Protein AF-A0A936Q3P1-F1 (afdb_monomer)

Sequence (68 aa):
MGGKPCIRGMRVTVATIAGHLASGYSEAEALEFCPRLDAKGIRAVEQWAVGYRGKGQRAAVRGGRGRE

Foldseek 3Di:
DPPFDPQPPDPHGLLNLLLVVVLVDDPVVSCVVPVVQDPVSVVVSVVCVVVVPDDDPPPRNPDDDPDD

Secondary structure (DSSP, 8-state):
--SPPBPTTSS-BHHHHHHHHHTT--HHHHHHH-TT--HHHHHHHHHHHHH--SS---SS-SS-----

Nearest PDB structures (foldseek):
  2ga1-assembly1_B  TM=9.014E-01  e=5.786E-01  Trichormus variabilis ATCC 29413
  4qrm-assembly6_R  TM=4.815E-01  e=5.567E+00  Thermotoga maritima MSB8

Solvent-accessible surface area (backbone atoms only — not comparable to full-atom values): 4538 Å² total; per-residue (Å²): 124,94,84,63,60,60,41,86,98,49,98,48,42,37,67,57,55,42,50,44,45,73,69,71,44,51,72,68,58,53,31,70,78,34,75,88,52,48,74,71,52,52,55,51,28,53,53,49,59,76,66,60,82,80,85,76,95,80,79,76,87,86,77,89,76,88,79,130

Mean predicted aligned error: 8.22 Å

pLDDT: mean 74.79, std 14.78, range [44.34, 88.12]

Structure (mmCIF, N/CA/C/O backbone):
data_AF-A0A936Q3P1-F1
#
_entry.id   AF-A0A936Q3P1-F1
#
loop_
_atom_site.group_PDB
_atom_site.id
_atom_site.type_symbol
_atom_site.label_atom_id
_atom_site.label_alt_id
_atom_site.label_comp_id
_atom_site.label_asym_id
_atom_site.label_entity_id
_atom_site.label_seq_id
_atom_site.pdbx_PDB_ins_code
_atom_site.Cartn_x
_atom_site.Cartn_y
_atom_site.Cartn_z
_atom_site.occupancy
_atom_site.B_iso_or_equiv
_atom_site.auth_seq_id
_atom_site.auth_comp_id
_atom_site.auth_asym_id
_atom_site.auth_atom_id
_atom_site.pdbx_PDB_model_num
ATOM 1 N N . MET A 1 1 ? -1.981 6.933 -15.733 1.00 57.94 1 MET A N 1
ATOM 2 C CA . MET A 1 1 ? -1.269 5.936 -14.897 1.00 57.94 1 MET A CA 1
ATOM 3 C C . MET A 1 1 ? 0.147 5.755 -15.455 1.00 57.94 1 MET A C 1
ATOM 5 O O . MET A 1 1 ? 0.369 4.863 -16.255 1.00 57.94 1 MET A O 1
ATOM 9 N N . GLY A 1 2 ? 1.088 6.655 -15.135 1.00 54.38 2 GLY A N 1
ATOM 10 C CA . GLY A 1 2 ? 2.433 6.689 -15.743 1.00 54.38 2 GLY A CA 1
ATOM 11 C C . GLY A 1 2 ? 3.339 5.529 -15.313 1.00 54.38 2 GLY A C 1
ATOM 12 O O . GLY A 1 2 ? 4.166 5.710 -14.425 1.00 54.38 2 GLY A O 1
ATOM 13 N N . GLY A 1 3 ? 3.127 4.344 -15.891 1.00 70.06 3 GLY A N 1
ATOM 14 C CA . GLY A 1 3 ? 3.962 3.149 -15.707 1.00 70.06 3 GLY A CA 1
ATOM 15 C C . GLY A 1 3 ? 3.776 2.393 -14.386 1.00 70.06 3 GLY A C 1
ATOM 16 O O . GLY A 1 3 ? 4.498 1.436 -14.134 1.00 70.06 3 GLY A O 1
ATOM 17 N N . LYS A 1 4 ? 2.830 2.799 -13.526 1.00 74.25 4 LYS A N 1
ATOM 18 C CA . LYS A 1 4 ? 2.540 2.057 -12.290 1.00 74.25 4 LYS A CA 1
ATOM 19 C C . LYS A 1 4 ? 1.663 0.836 -12.595 1.00 74.25 4 LYS A C 1
ATOM 21 O O . LYS A 1 4 ? 0.659 1.011 -13.289 1.00 74.25 4 LYS A O 1
ATOM 26 N N . PRO A 1 5 ? 1.982 -0.350 -12.048 1.00 79.6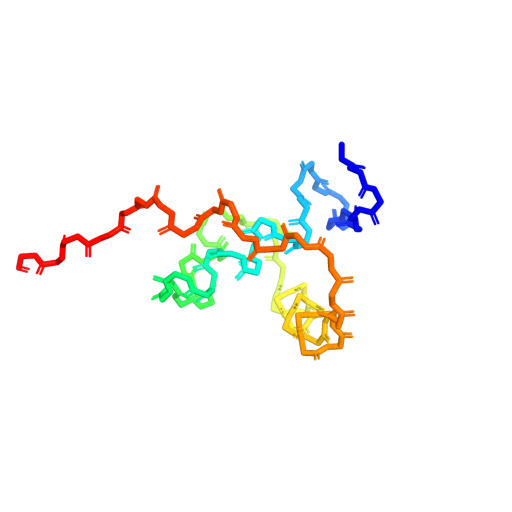2 5 PRO A N 1
ATOM 27 C CA . PRO A 1 5 ? 1.154 -1.533 -12.228 1.00 79.62 5 PRO A CA 1
ATOM 28 C C . PRO A 1 5 ? -0.239 -1.336 -11.615 1.00 79.62 5 PRO A C 1
ATOM 30 O O . PRO A 1 5 ? -0.404 -0.707 -10.562 1.00 79.62 5 PRO A O 1
ATOM 33 N N . CYS A 1 6 ? -1.246 -1.875 -12.299 1.00 84.00 6 CYS A N 1
ATOM 34 C CA . CYS A 1 6 ? -2.627 -1.918 -11.829 1.00 84.00 6 CYS A CA 1
ATOM 35 C C . CYS A 1 6 ? -2.898 -3.245 -11.125 1.00 84.00 6 CYS A C 1
ATOM 37 O O . CYS A 1 6 ? -2.400 -4.290 -11.545 1.00 84.00 6 CYS A O 1
ATOM 39 N N . ILE A 1 7 ? -3.717 -3.207 -10.078 1.00 83.88 7 ILE A N 1
ATOM 40 C CA . ILE A 1 7 ? -4.151 -4.422 -9.392 1.00 83.88 7 ILE A CA 1
ATOM 41 C C . ILE A 1 7 ? -5.088 -5.183 -10.329 1.00 83.88 7 ILE A C 1
ATOM 43 O O . ILE A 1 7 ? -6.034 -4.618 -10.882 1.00 83.88 7 ILE A O 1
ATOM 47 N N . ARG A 1 8 ? -4.805 -6.470 -10.544 1.00 77.38 8 ARG A N 1
ATOM 48 C CA . ARG A 1 8 ? -5.523 -7.289 -11.524 1.00 77.38 8 ARG A CA 1
ATOM 49 C C . ARG A 1 8 ? -7.015 -7.329 -11.196 1.00 77.38 8 ARG A C 1
ATOM 51 O O . ARG A 1 8 ? -7.407 -7.595 -10.067 1.00 77.38 8 ARG A O 1
ATOM 58 N N . GLY A 1 9 ? -7.844 -7.045 -12.197 1.00 76.06 9 GLY A N 1
ATOM 59 C CA . GLY A 1 9 ? -9.295 -6.984 -12.033 1.00 76.06 9 GLY A CA 1
ATOM 60 C C . GLY A 1 9 ? -9.806 -5.682 -11.414 1.00 76.06 9 GLY A C 1
ATOM 61 O O . GLY A 1 9 ? -11.019 -5.516 -11.324 1.00 76.06 9 GLY A O 1
ATOM 62 N N . MET A 1 10 ? -8.941 -4.733 -11.043 1.00 79.94 10 MET A N 1
ATOM 63 C CA . MET A 1 10 ? -9.312 -3.443 -10.454 1.00 79.94 10 MET A CA 1
ATOM 64 C C . MET A 1 10 ? -8.807 -2.267 -11.296 1.00 79.94 10 MET A C 1
ATOM 66 O O . MET A 1 10 ? -7.801 -2.360 -11.991 1.00 79.94 10 MET A O 1
ATOM 70 N N . ARG A 1 11 ? -9.499 -1.123 -11.217 1.00 79.00 11 ARG A N 1
ATOM 71 C CA . ARG A 1 11 ? -9.028 0.150 -11.802 1.00 79.00 11 ARG A CA 1
ATOM 72 C C . ARG A 1 11 ? -8.148 0.957 -10.836 1.00 79.00 11 ARG A C 1
ATOM 74 O O . ARG A 1 11 ? -7.939 2.149 -11.034 1.00 79.00 11 ARG A O 1
ATOM 81 N N . VAL A 1 12 ? -7.640 0.302 -9.792 1.00 80.94 12 VAL A N 1
ATOM 82 C CA . VAL A 1 12 ? -6.809 0.892 -8.738 1.00 80.94 12 VAL A CA 1
ATOM 83 C C . VAL A 1 12 ? -5.352 0.512 -8.984 1.00 80.94 12 VAL A C 1
ATOM 85 O O . VAL A 1 12 ? -5.042 -0.632 -9.328 1.00 80.94 12 VAL A O 1
ATOM 88 N N . THR A 1 13 ? -4.446 1.478 -8.835 1.00 85.25 13 THR A N 1
ATOM 89 C CA . THR A 1 13 ? -3.010 1.223 -8.998 1.00 85.25 13 THR A CA 1
ATOM 90 C C . THR A 1 13 ? -2.402 0.686 -7.712 1.00 85.25 13 THR A C 1
ATOM 92 O O . THR A 1 13 ? -2.825 1.062 -6.620 1.00 85.25 13 THR A O 1
ATOM 95 N N . VAL A 1 14 ? -1.358 -0.135 -7.836 1.00 87.19 14 VAL A N 1
ATOM 96 C CA . VAL A 1 14 ? -0.590 -0.645 -6.688 1.00 87.19 14 VAL A CA 1
ATOM 97 C C . VAL A 1 14 ? -0.077 0.511 -5.818 1.00 87.19 14 VAL A C 1
ATOM 99 O O . VAL A 1 14 ? -0.146 0.450 -4.597 1.00 87.19 14 VAL A O 1
ATOM 102 N N . ALA A 1 15 ? 0.324 1.623 -6.441 1.00 84.31 15 ALA A N 1
ATOM 103 C CA . A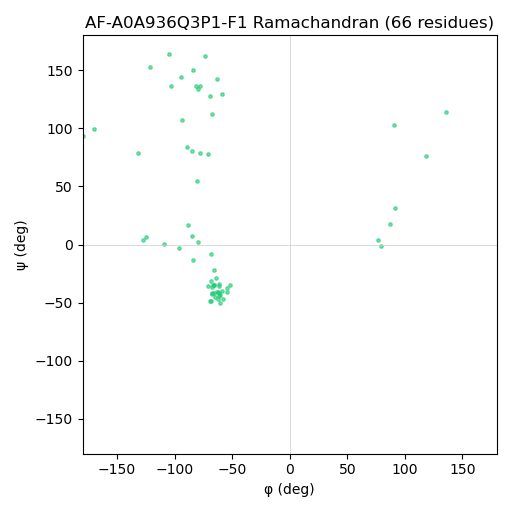LA A 1 15 ? 0.764 2.831 -5.744 1.00 84.31 15 ALA A CA 1
ATOM 104 C C . ALA A 1 15 ? -0.334 3.504 -4.898 1.00 84.31 15 ALA A C 1
ATOM 106 O O . ALA A 1 15 ? -0.010 4.151 -3.905 1.00 84.31 15 ALA A O 1
ATOM 107 N N . THR A 1 16 ? -1.608 3.371 -5.281 1.00 85.75 16 THR A N 1
ATOM 108 C CA . THR A 1 16 ? -2.744 3.911 -4.518 1.00 85.75 16 THR A CA 1
ATOM 109 C C . THR A 1 16 ? -2.918 3.146 -3.210 1.00 85.75 16 THR A C 1
ATOM 111 O O . THR A 1 16 ? -2.975 3.767 -2.155 1.00 85.75 16 THR A O 1
ATOM 114 N N . ILE A 1 17 ? -2.928 1.809 -3.269 1.00 86.50 17 ILE A N 1
ATOM 115 C CA . ILE A 1 17 ? -3.032 0.968 -2.068 1.00 86.50 17 ILE A CA 1
ATOM 116 C C . ILE A 1 17 ? -1.773 1.095 -1.210 1.00 86.50 17 ILE A C 1
ATOM 118 O O . ILE A 1 17 ? -1.882 1.274 -0.004 1.00 86.50 17 ILE A O 1
ATOM 122 N N . ALA A 1 18 ? -0.585 1.118 -1.822 1.00 85.94 18 ALA A N 1
ATOM 123 C CA . ALA A 1 18 ? 0.664 1.361 -1.101 1.00 85.94 18 ALA A CA 1
ATOM 124 C C . ALA A 1 18 ? 0.654 2.714 -0.375 1.00 85.94 18 ALA A C 1
ATOM 126 O O . ALA A 1 18 ? 1.105 2.796 0.759 1.00 85.94 18 ALA A O 1
ATOM 127 N N . GLY A 1 19 ? 0.111 3.769 -0.992 1.00 84.06 19 GLY A N 1
ATOM 128 C CA . GLY A 1 19 ? -0.058 5.066 -0.333 1.00 84.06 19 GLY A CA 1
ATOM 129 C C . GLY A 1 19 ? -1.051 5.018 0.830 1.00 84.06 19 GLY A C 1
ATOM 130 O O . GLY A 1 19 ? -0.837 5.686 1.837 1.00 84.06 19 GLY A O 1
ATOM 131 N N . HIS A 1 20 ? -2.103 4.206 0.716 1.00 85.00 20 HIS A N 1
ATOM 132 C CA . HIS A 1 20 ? -3.095 4.012 1.772 1.00 85.00 20 HIS A CA 1
ATOM 133 C C . HIS A 1 20 ? -2.488 3.282 2.979 1.00 85.00 20 HIS A C 1
ATOM 135 O O . HIS A 1 20 ? -2.556 3.786 4.097 1.00 85.00 20 HIS A O 1
ATOM 141 N N . LEU A 1 21 ? -1.779 2.175 2.739 1.00 83.44 21 LEU A N 1
ATOM 142 C CA . LEU A 1 21 ? -1.033 1.445 3.769 1.00 83.44 21 LEU A CA 1
ATOM 143 C C . LEU A 1 21 ? 0.056 2.329 4.403 1.00 83.44 21 LEU A C 1
ATOM 145 O O . LEU A 1 21 ? 0.162 2.410 5.623 1.00 83.44 21 LEU A O 1
ATOM 149 N N . ALA A 1 22 ? 0.798 3.093 3.592 1.00 82.19 22 ALA A N 1
ATOM 150 C CA . ALA A 1 22 ? 1.800 4.047 4.077 1.00 82.19 22 ALA A CA 1
ATOM 151 C C . ALA A 1 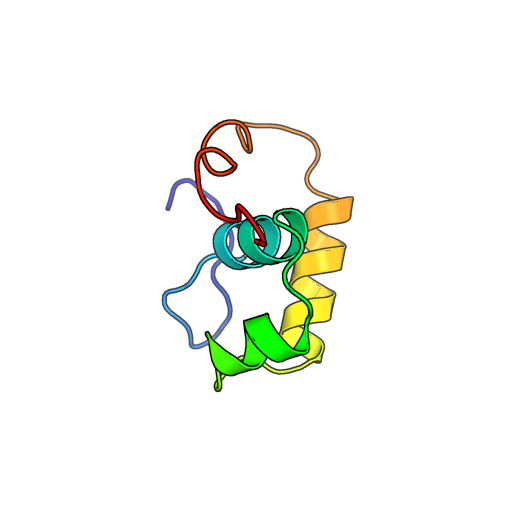22 ? 1.200 5.217 4.879 1.00 82.19 22 ALA A C 1
ATOM 153 O O . ALA A 1 22 ? 1.904 5.837 5.671 1.00 82.19 22 ALA A O 1
ATOM 154 N N . SER A 1 23 ? -0.091 5.513 4.698 1.00 82.25 23 SER A N 1
ATOM 155 C CA . SER A 1 23 ? -0.824 6.504 5.499 1.00 82.25 23 SER A CA 1
ATOM 156 C C . SER A 1 23 ? -1.271 5.953 6.862 1.00 82.25 23 SER A C 1
ATOM 158 O O . SER A 1 23 ? -1.942 6.658 7.611 1.00 82.25 23 SER A O 1
ATOM 160 N N . GLY A 1 24 ? -0.922 4.704 7.191 1.00 83.62 24 GLY A N 1
ATOM 161 C CA . GLY A 1 24 ? -1.252 4.060 8.463 1.00 83.62 24 GLY A CA 1
ATOM 162 C C . GLY A 1 24 ? -2.613 3.361 8.475 1.00 83.62 24 GLY A C 1
ATOM 163 O O . GLY A 1 24 ? -3.157 3.107 9.547 1.00 83.62 24 GLY A O 1
ATOM 164 N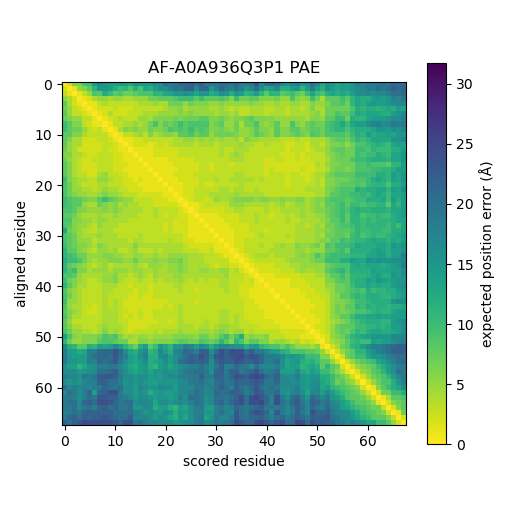 N . TYR A 1 25 ? -3.193 3.071 7.307 1.00 85.06 25 TYR A N 1
ATOM 165 C CA . TYR A 1 25 ? -4.353 2.182 7.218 1.00 85.06 25 TYR A CA 1
ATOM 166 C C . TYR A 1 25 ? -3.890 0.730 7.334 1.00 85.06 25 TYR A C 1
ATOM 168 O O . TYR A 1 25 ? -2.892 0.340 6.729 1.00 85.06 25 TYR A O 1
ATOM 176 N N . SER A 1 26 ? -4.620 -0.068 8.109 1.00 85.50 26 SER A N 1
ATOM 177 C CA . SER A 1 26 ? -4.377 -1.505 8.214 1.00 85.50 26 SER A CA 1
ATOM 178 C C . SER A 1 26 ? -4.844 -2.237 6.958 1.00 85.50 26 SER A C 1
ATOM 180 O O . SER A 1 26 ? -5.669 -1.740 6.191 1.00 85.50 26 SER A O 1
ATOM 182 N N . GLU A 1 27 ? -4.353 -3.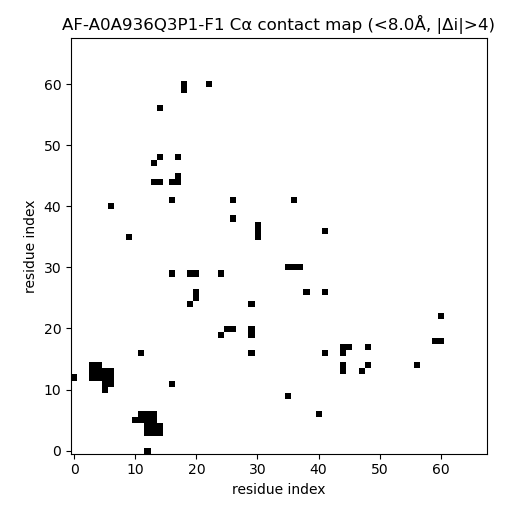460 6.779 1.00 85.38 27 GLU A N 1
ATOM 183 C CA . GLU A 1 27 ? -4.747 -4.337 5.675 1.00 85.38 27 GLU A CA 1
ATOM 184 C C . GLU A 1 27 ? -6.267 -4.536 5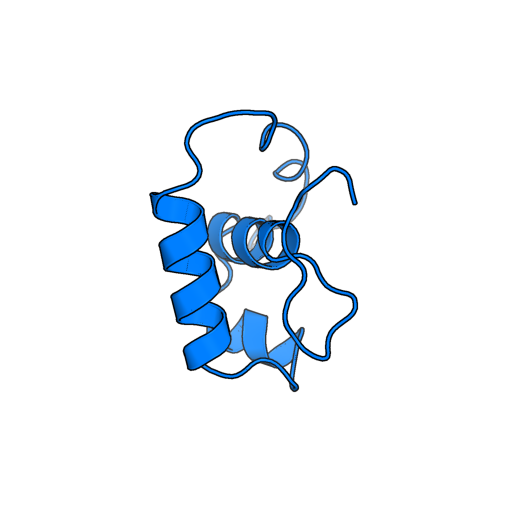.618 1.00 85.38 27 GLU A C 1
ATOM 186 O O . GLU A 1 27 ? -6.849 -4.458 4.542 1.00 85.38 27 GLU A O 1
ATOM 191 N N . ALA A 1 28 ? -6.918 -4.702 6.774 1.00 86.00 28 ALA A N 1
ATOM 192 C CA . ALA A 1 28 ? -8.371 -4.821 6.875 1.00 86.00 28 ALA A CA 1
ATOM 193 C C . ALA A 1 28 ? -9.101 -3.604 6.281 1.00 86.00 28 ALA A C 1
ATOM 195 O O . ALA A 1 28 ? -9.975 -3.772 5.440 1.00 86.00 28 ALA A O 1
ATOM 196 N N . GLU A 1 29 ? -8.674 -2.386 6.618 1.00 85.94 29 GLU A N 1
ATOM 197 C CA . GLU A 1 29 ? -9.283 -1.155 6.094 1.00 85.94 29 GLU A CA 1
ATOM 198 C C . GLU A 1 29 ? -9.059 -1.024 4.578 1.00 85.94 29 GLU A C 1
ATOM 200 O O . GLU A 1 29 ? -9.926 -0.561 3.837 1.00 85.94 29 GLU A O 1
ATOM 205 N N . ALA A 1 30 ? -7.899 -1.476 4.086 1.00 83.75 30 ALA A N 1
ATOM 206 C CA . ALA A 1 30 ? -7.626 -1.527 2.655 1.00 83.75 30 ALA A CA 1
ATOM 207 C C . ALA A 1 30 ? -8.525 -2.548 1.931 1.00 83.75 30 ALA A C 1
ATOM 209 O O . ALA A 1 30 ? -8.926 -2.298 0.791 1.00 83.75 30 ALA A O 1
ATOM 210 N N . LEU A 1 31 ? -8.862 -3.670 2.578 1.00 83.75 31 LEU A N 1
ATOM 211 C CA . LEU A 1 31 ? -9.825 -4.656 2.075 1.00 83.75 31 LEU A CA 1
ATOM 212 C C . LEU A 1 31 ? -11.260 -4.122 2.132 1.00 83.75 31 L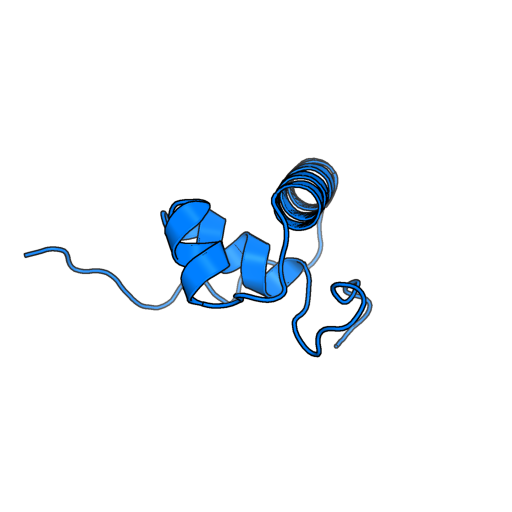EU A C 1
ATOM 214 O O . LEU A 1 31 ? -12.023 -4.364 1.206 1.00 83.75 31 LEU A O 1
ATOM 218 N N . GLU A 1 32 ? -11.628 -3.339 3.144 1.00 85.69 32 GLU A N 1
ATOM 219 C CA . GLU A 1 32 ? -12.936 -2.672 3.192 1.00 85.69 32 GLU A CA 1
ATOM 220 C C . GLU A 1 32 ? -13.083 -1.628 2.079 1.00 85.69 32 GLU A C 1
ATOM 222 O O . GLU A 1 32 ? -14.108 -1.570 1.397 1.00 85.69 32 GLU A O 1
ATOM 227 N N . PHE A 1 33 ? -12.029 -0.849 1.820 1.00 80.56 33 PHE A N 1
ATOM 228 C CA . PHE A 1 33 ? -11.994 0.104 0.709 1.00 80.56 33 PHE A CA 1
ATOM 229 C C . PHE A 1 33 ? -11.970 -0.591 -0.664 1.00 80.56 33 PHE A C 1
ATOM 231 O O . PHE A 1 33 ? -12.469 -0.069 -1.665 1.00 80.56 33 PHE A O 1
ATOM 238 N N . CYS A 1 34 ? -11.371 -1.779 -0.738 1.00 81.69 34 CYS A N 1
ATOM 239 C CA . CYS A 1 34 ? -11.264 -2.581 -1.946 1.00 81.69 34 CYS A CA 1
ATOM 240 C C . CYS A 1 34 ? -11.683 -4.034 -1.674 1.00 81.69 34 CYS A C 1
ATOM 242 O O . CYS A 1 34 ? -10.827 -4.912 -1.647 1.00 81.69 34 CYS A O 1
ATOM 244 N N . PRO A 1 35 ? -12.994 -4.339 -1.603 1.00 80.81 35 PRO A N 1
ATOM 245 C CA . PRO A 1 35 ? -13.493 -5.669 -1.214 1.00 80.81 35 PRO A CA 1
ATOM 246 C C . PRO A 1 35 ? -13.203 -6.774 -2.236 1.00 80.81 35 PRO A C 1
ATOM 248 O O . PRO A 1 35 ? -13.450 -7.949 -1.997 1.00 80.81 35 PRO A O 1
ATOM 251 N N . ARG A 1 36 ? -12.689 -6.402 -3.412 1.00 82.12 36 ARG A N 1
ATOM 252 C CA . ARG A 1 36 ? -12.218 -7.337 -4.444 1.00 82.12 36 ARG A CA 1
ATOM 253 C C . ARG A 1 36 ? -10.709 -7.576 -4.382 1.00 82.12 36 ARG A C 1
ATOM 255 O O . ARG A 1 36 ? -10.182 -8.328 -5.200 1.00 82.12 36 ARG A O 1
ATOM 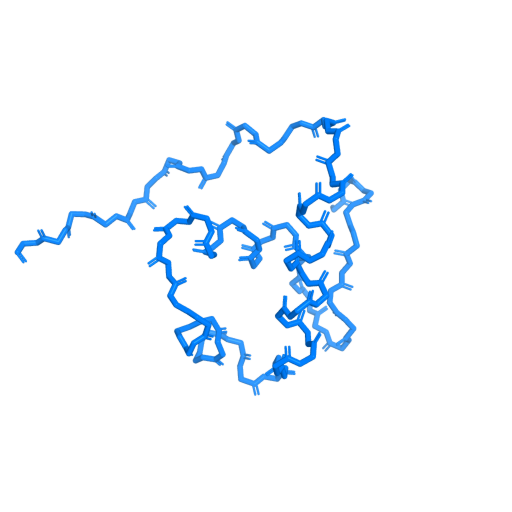262 N N . LEU A 1 37 ? -10.016 -6.882 -3.483 1.00 84.06 37 LEU A N 1
ATOM 263 C CA . LEU A 1 37 ? -8.627 -7.132 -3.154 1.00 84.06 37 LEU A CA 1
ATOM 264 C C . LEU A 1 37 ? -8.590 -8.299 -2.171 1.00 84.06 37 LEU A C 1
ATOM 266 O O . LEU A 1 37 ? -9.400 -8.373 -1.258 1.00 84.06 37 LEU A O 1
ATOM 270 N N . ASP A 1 38 ? -7.658 -9.212 -2.389 1.00 85.12 38 ASP A N 1
ATOM 271 C CA . ASP A 1 38 ? -7.399 -10.332 -1.490 1.00 85.12 38 ASP A CA 1
ATOM 272 C C . ASP A 1 38 ? -6.107 -10.065 -0.706 1.00 85.12 38 ASP A C 1
ATOM 274 O O . ASP A 1 38 ? -5.278 -9.247 -1.127 1.00 85.12 38 ASP A O 1
ATOM 278 N N . ALA A 1 39 ? -5.878 -10.801 0.381 1.00 85.06 39 ALA A N 1
ATOM 279 C CA . ALA A 1 39 ? -4.623 -10.763 1.132 1.00 85.06 39 ALA A CA 1
ATOM 280 C C . ALA A 1 39 ? -3.390 -10.971 0.227 1.00 85.06 39 ALA A C 1
ATOM 282 O O . ALA A 1 39 ? -2.357 -10.320 0.400 1.00 85.06 39 ALA A O 1
ATOM 283 N N . LYS A 1 40 ? -3.498 -11.807 -0.819 1.00 84.94 40 LYS A N 1
ATOM 284 C CA . LYS A 1 40 ? -2.432 -11.958 -1.829 1.00 84.94 40 LYS A CA 1
ATOM 285 C C . LYS A 1 40 ? -2.137 -10.662 -2.584 1.00 84.94 40 LYS A C 1
ATOM 287 O O . LYS A 1 40 ? -0.987 -10.404 -2.938 1.00 84.94 40 LYS A O 1
ATOM 292 N N . GLY A 1 41 ? -3.167 -9.864 -2.849 1.00 85.94 41 GLY A N 1
ATOM 293 C CA . GLY A 1 41 ? -3.040 -8.566 -3.499 1.00 85.94 41 GLY A CA 1
ATOM 294 C C . GLY A 1 41 ? -2.312 -7.560 -2.614 1.00 85.94 41 GLY A C 1
ATOM 295 O O . GLY A 1 41 ? -1.419 -6.873 -3.100 1.00 85.94 41 GLY A O 1
ATOM 296 N N . ILE A 1 42 ? -2.627 -7.533 -1.317 1.00 87.12 42 ILE A N 1
ATOM 297 C CA . ILE A 1 42 ? -1.934 -6.687 -0.335 1.00 87.12 42 ILE A CA 1
ATOM 298 C C . ILE A 1 42 ? -0.455 -7.047 -0.260 1.00 87.12 42 ILE A C 1
ATOM 300 O O . ILE A 1 42 ? 0.401 -6.192 -0.470 1.00 87.12 42 ILE A O 1
ATOM 304 N N . ARG A 1 43 ? -0.140 -8.330 -0.105 1.00 88.06 43 ARG A N 1
ATOM 305 C CA . ARG A 1 43 ? 1.248 -8.789 -0.031 1.00 88.06 43 ARG A CA 1
ATOM 306 C C . ARG A 1 43 ? 2.049 -8.480 -1.299 1.00 88.06 43 ARG A C 1
ATOM 308 O O . ARG A 1 43 ? 3.237 -8.175 -1.226 1.00 88.06 43 ARG A O 1
ATOM 315 N N . ALA A 1 44 ? 1.412 -8.517 -2.471 1.00 88.12 44 ALA A N 1
ATOM 316 C CA . ALA A 1 44 ? 2.035 -8.083 -3.722 1.00 88.12 44 ALA A CA 1
ATOM 317 C C . ALA A 1 44 ? 2.291 -6.565 -3.751 1.00 88.12 44 ALA A C 1
ATOM 319 O O . ALA A 1 44 ? 3.317 -6.128 -4.276 1.00 88.12 44 ALA A O 1
ATOM 320 N N . VAL A 1 45 ? 1.385 -5.765 -3.180 1.00 87.44 45 VAL A N 1
ATOM 321 C CA . VAL A 1 45 ? 1.549 -4.311 -3.039 1.00 87.44 45 VAL A CA 1
ATOM 322 C C . VAL A 1 45 ? 2.717 -3.985 -2.113 1.00 87.44 45 VAL A C 1
ATOM 324 O O . VAL A 1 45 ? 3.545 -3.150 -2.470 1.00 87.44 45 VAL A O 1
ATOM 327 N N . GLU A 1 46 ? 2.825 -4.662 -0.972 1.00 84.88 46 GLU A N 1
ATOM 328 C CA . GLU A 1 46 ? 3.930 -4.486 -0.025 1.00 84.88 46 GLU A CA 1
ATOM 329 C C . GLU A 1 46 ? 5.277 -4.857 -0.649 1.00 84.88 46 GLU A C 1
ATOM 331 O O . GLU A 1 46 ? 6.225 -4.078 -0.590 1.00 84.88 46 GLU A O 1
ATOM 336 N N . GLN A 1 47 ? 5.360 -6.007 -1.326 1.00 86.75 47 GLN A N 1
ATOM 337 C CA . GLN A 1 47 ? 6.582 -6.425 -2.022 1.00 86.75 47 GLN A CA 1
ATOM 338 C C . GLN A 1 47 ? 6.984 -5.441 -3.120 1.00 86.75 47 GLN A C 1
ATOM 340 O O . GLN A 1 47 ? 8.161 -5.098 -3.256 1.00 86.75 47 GLN A O 1
ATOM 345 N N . TRP A 1 48 ? 6.007 -4.954 -3.889 1.00 86.56 48 TRP A N 1
ATOM 346 C CA . TRP A 1 48 ? 6.253 -3.912 -4.875 1.00 86.56 48 TRP A CA 1
ATOM 347 C C . TRP A 1 48 ? 6.760 -2.632 -4.205 1.00 86.56 48 TRP A C 1
ATOM 349 O O . TRP A 1 48 ? 7.737 -2.061 -4.680 1.00 86.56 48 TRP A O 1
ATOM 359 N N . ALA A 1 49 ? 6.157 -2.207 -3.090 1.00 84.56 49 ALA A N 1
ATOM 360 C CA . ALA A 1 49 ? 6.555 -1.006 -2.358 1.00 84.56 49 ALA A CA 1
ATOM 361 C C . ALA A 1 49 ? 7.988 -1.101 -1.807 1.00 84.56 49 ALA A C 1
ATOM 363 O O . ALA A 1 49 ? 8.744 -0.140 -1.929 1.00 84.56 49 ALA A O 1
ATOM 364 N N . VAL A 1 50 ? 8.390 -2.265 -1.286 1.00 84.88 50 VAL A N 1
ATOM 365 C CA . VAL A 1 50 ? 9.760 -2.526 -0.806 1.00 84.88 50 VAL A CA 1
ATOM 366 C C . VAL A 1 50 ? 10.785 -2.436 -1.944 1.00 84.88 50 VAL A C 1
ATOM 368 O O . VAL A 1 50 ? 11.863 -1.869 -1.769 1.00 84.88 50 VAL A O 1
ATOM 371 N N . GLY A 1 51 ? 10.456 -2.967 -3.126 1.00 77.19 51 GLY A N 1
ATOM 372 C CA . GLY A 1 51 ? 11.343 -2.959 -4.295 1.00 77.19 51 GLY A CA 1
ATOM 373 C C . GLY A 1 51 ? 11.305 -1.674 -5.132 1.00 77.19 51 GLY A C 1
ATOM 374 O O . GLY A 1 51 ? 12.174 -1.469 -5.984 1.00 77.19 51 GLY A O 1
ATOM 375 N N . TYR A 1 52 ? 10.319 -0.795 -4.929 1.00 77.62 52 TYR A N 1
ATOM 376 C CA . TYR A 1 52 ? 10.107 0.389 -5.762 1.00 77.62 52 TYR A CA 1
ATOM 377 C C . TYR A 1 52 ? 11.094 1.519 -5.422 1.00 77.62 52 TYR A C 1
ATOM 379 O O . TYR A 1 52 ? 10.780 2.509 -4.760 1.00 77.62 52 TYR A O 1
ATOM 387 N N . ARG A 1 53 ? 12.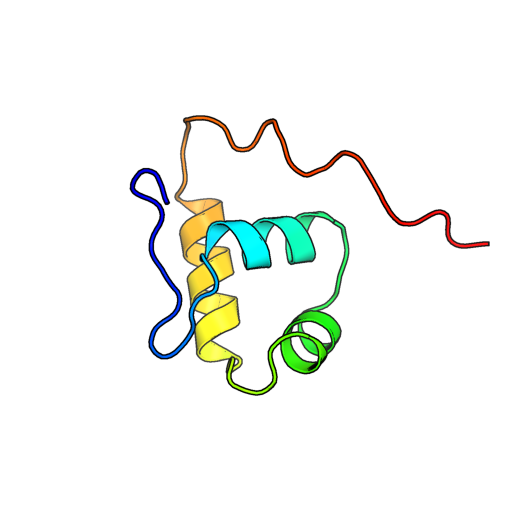328 1.388 -5.921 1.00 59.62 53 ARG A N 1
ATOM 388 C CA . ARG A 1 53 ? 13.422 2.350 -5.732 1.00 59.62 53 ARG A CA 1
ATOM 389 C C . ARG A 1 53 ? 13.355 3.486 -6.768 1.00 59.62 53 ARG A C 1
ATOM 391 O O . ARG A 1 53 ? 14.085 3.500 -7.749 1.00 59.62 53 ARG A O 1
ATOM 398 N N . GLY A 1 54 ? 12.489 4.472 -6.531 1.00 61.72 54 GLY A N 1
ATOM 399 C CA . GLY A 1 54 ? 12.646 5.824 -7.088 1.00 61.72 54 GLY A CA 1
ATOM 400 C C . GLY A 1 54 ? 11.995 6.130 -8.448 1.00 61.72 54 GLY A C 1
ATOM 401 O O . GLY A 1 54 ? 12.546 5.865 -9.508 1.00 61.72 54 GLY A O 1
ATOM 402 N N . LYS A 1 55 ? 10.858 6.838 -8.393 1.00 47.47 55 LYS A N 1
ATOM 403 C CA . LYS A 1 55 ? 10.560 8.109 -9.101 1.00 47.47 55 LYS A CA 1
ATOM 404 C C . LYS A 1 55 ? 9.140 8.547 -8.710 1.00 47.47 55 LYS A C 1
ATOM 406 O O . LYS A 1 55 ? 8.152 8.146 -9.314 1.00 47.47 55 LYS A O 1
ATOM 411 N N . GLY A 1 56 ? 9.027 9.394 -7.685 1.00 51.09 56 GLY A N 1
ATOM 412 C CA . GLY A 1 56 ? 7.825 10.216 -7.508 1.00 51.09 56 GLY A CA 1
ATOM 413 C C . GLY A 1 56 ? 6.680 9.657 -6.656 1.00 51.09 56 GLY A C 1
ATOM 414 O O . GLY A 1 56 ? 5.540 10.057 -6.879 1.00 51.09 56 GLY A O 1
ATOM 415 N N . GLN A 1 57 ? 6.935 8.844 -5.624 1.00 52.62 57 GLN A N 1
ATOM 416 C CA . GLN A 1 57 ? 5.984 8.738 -4.501 1.00 52.62 57 GLN A CA 1
ATOM 417 C C . GLN A 1 57 ? 6.186 9.925 -3.542 1.00 52.62 57 GLN A C 1
ATOM 419 O O . GLN A 1 57 ? 6.482 9.770 -2.368 1.00 52.62 57 GLN A O 1
ATOM 424 N N . ARG A 1 58 ? 6.118 11.149 -4.080 1.00 44.88 58 ARG A N 1
ATOM 425 C CA . ARG A 1 58 ? 6.284 12.399 -3.319 1.00 44.88 58 ARG A CA 1
ATOM 426 C C . ARG A 1 58 ? 4.975 13.185 -3.173 1.00 44.88 58 ARG A C 1
ATOM 428 O O . ARG A 1 58 ? 4.992 14.249 -2.577 1.00 44.88 58 ARG A O 1
ATOM 435 N N . ALA A 1 59 ? 3.856 12.688 -3.710 1.00 46.38 59 ALA A N 1
ATOM 436 C CA . ALA A 1 59 ? 2.682 13.530 -3.972 1.00 46.38 59 ALA A CA 1
ATOM 437 C C . ALA A 1 59 ? 1.340 13.081 -3.357 1.00 46.38 59 ALA A C 1
ATOM 439 O O . ALA A 1 59 ? 0.340 13.717 -3.655 1.00 46.38 59 ALA A O 1
ATOM 440 N N . ALA A 1 60 ? 1.266 12.044 -2.512 1.00 47.97 60 ALA A N 1
ATOM 441 C CA . ALA A 1 60 ? -0.036 11.591 -1.984 1.00 47.97 60 ALA A CA 1
ATOM 442 C C . ALA A 1 60 ? -0.146 11.467 -0.456 1.00 47.97 60 ALA A C 1
ATOM 444 O O . ALA A 1 60 ? -1.203 11.089 0.024 1.00 47.97 60 ALA A O 1
ATOM 445 N N . VAL A 1 61 ? 0.882 11.831 0.321 1.00 48.78 61 VAL A N 1
ATOM 446 C CA . VAL A 1 61 ? 0.759 11.886 1.797 1.00 48.78 61 VAL A CA 1
ATOM 447 C C . VAL A 1 61 ? 0.184 13.212 2.311 1.00 48.78 61 VAL A C 1
ATOM 449 O O . VAL A 1 61 ? 0.138 13.440 3.516 1.00 48.78 61 VAL A O 1
ATOM 452 N N . ARG A 1 62 ? -0.291 14.110 1.435 1.00 44.84 62 ARG A N 1
ATOM 453 C CA . ARG A 1 62 ? -0.949 15.342 1.891 1.00 44.84 62 ARG A CA 1
ATOM 454 C C . ARG A 1 62 ? -2.447 15.109 2.073 1.00 44.84 62 ARG A C 1
ATOM 456 O O . ARG A 1 62 ? -3.234 15.436 1.196 1.00 44.84 62 ARG A O 1
ATOM 463 N N . GLY A 1 63 ? -2.806 14.587 3.242 1.00 52.16 63 GLY A N 1
ATOM 464 C CA . GLY A 1 63 ? -4.153 14.711 3.795 1.00 52.16 63 GLY A CA 1
ATOM 465 C C . GLY A 1 63 ? -4.714 13.423 4.385 1.00 52.16 63 GLY A C 1
ATOM 466 O O . GLY A 1 63 ? -5.042 12.500 3.650 1.00 52.16 63 GLY A O 1
ATOM 467 N N . GLY A 1 64 ? -4.919 13.429 5.705 1.00 50.81 64 GLY A N 1
ATOM 468 C CA . GLY A 1 64 ? -6.022 12.686 6.314 1.00 50.81 64 GLY A CA 1
ATOM 469 C C . GLY A 1 64 ? -5.644 11.587 7.302 1.00 50.81 64 GLY A C 1
ATOM 470 O O . GLY A 1 64 ? -5.801 10.410 6.995 1.00 50.81 64 GLY A O 1
ATOM 471 N N . ARG A 1 65 ? -5.259 11.976 8.521 1.00 52.06 65 ARG A N 1
ATOM 472 C CA . ARG A 1 65 ? -6.023 11.622 9.733 1.00 52.06 65 ARG A CA 1
ATOM 473 C C . ARG A 1 65 ? -5.478 12.408 10.929 1.00 52.06 65 ARG A C 1
ATOM 475 O O . ARG A 1 65 ? -4.474 12.033 11.522 1.00 52.06 65 ARG A O 1
ATOM 482 N N . GLY A 1 66 ? -6.161 13.499 11.278 1.00 46.88 66 GLY A N 1
ATOM 483 C CA . GLY A 1 66 ? -6.278 13.855 12.688 1.00 46.88 66 GLY A CA 1
ATOM 484 C C . GLY A 1 66 ? -7.144 12.768 13.312 1.00 46.88 66 GLY A C 1
ATOM 485 O O . GLY A 1 66 ? -8.287 12.599 12.895 1.00 46.88 66 GLY A O 1
ATOM 486 N N . ARG A 1 67 ? -6.567 11.938 14.180 1.00 56.34 67 ARG A N 1
ATOM 487 C CA . ARG A 1 67 ? -7.367 11.133 15.100 1.00 56.34 67 ARG A CA 1
ATOM 488 C C . ARG A 1 67 ? -7.461 11.954 16.376 1.00 56.34 67 ARG A C 1
ATOM 490 O O . ARG A 1 67 ? -6.442 12.183 17.025 1.00 56.34 67 ARG A O 1
ATOM 497 N N . GLU A 1 68 ? -8.656 12.493 16.569 1.00 44.34 68 GLU A N 1
ATOM 498 C CA . GLU A 1 68 ? -9.177 13.032 17.826 1.00 44.34 68 GLU A CA 1
ATOM 499 C C . GLU A 1 68 ? -9.159 11.940 18.902 1.00 44.34 68 GLU A C 1
ATOM 501 O O . GLU A 1 68 ? -9.383 10.759 18.531 1.00 44.34 68 GLU A O 1
#

Radius of gyration: 12.0 Å; Cα contacts (8 Å, |Δi|>4): 43; chains: 1; bounding box: 27×27×34 Å